Protein AF-A0A9Q9J309-F1 (afdb_monomer_lite)

Organism: NCBI:txid1601

Foldseek 3Di:
DQPQPDDPPLLVVLLVQLLVQLQVVLVVVLVVQVVPDPDRPVSVPCSQVSSQVSSVVSCVVPPQKDKDWDDFPDPDIGIWIWGQDPVRDIDIDGDDDPVVVCVLPVPDCPVPPVDTVVVVVVVVCVVVVVVVSDDDDDDPDPDDPDRPPDDPPPDPDDD

pLDDT: mean 75.2, std 21.28, range [31.7, 98.0]

Secondary structure (DSSP, 8-state):
--------HHHHHHHHHHHHHHHHHHHHHHHHHHHH-S--GGGGG-HHHHHHHHHHHHHTT-TTEEEEEEESSSS-EEEEEEEE-TTS-EEEE----HHHHHHHTSS---SS----HHHHHHHHTHHHHTTT-------SS------------------

Radius of gyration: 19.2 Å; chains: 1; bounding box: 41×54×55 Å

Sequence (159 aa):
MDSNISLPSELCQAIVDGILNGYKDYLEARRQAYNALRVSAAYAWTKGNHIDSSVYKEFEKYRQVKSSVEKAGYAWEYLQFILEDTSGEKYLIIVKNSRGIKKAFNGQTDGAKTNSYLREYAGINNSFIDRTVLKTVPSEKVVQLELPGFGRENKEITH

Structure (mmCIF, N/CA/C/O backbone):
data_AF-A0A9Q9J309-F1
#
_entry.id   AF-A0A9Q9J309-F1
#
loop_
_atom_site.group_PDB
_atom_site.id
_atom_site.type_symbol
_atom_site.label_atom_id
_atom_site.label_alt_id
_atom_site.label_comp_id
_atom_site.label_asym_id
_atom_site.label_entity_id
_atom_site.label_seq_id
_atom_site.pdbx_PDB_ins_code
_atom_site.Cartn_x
_atom_site.Cartn_y
_atom_site.Cartn_z
_atom_site.occupancy
_atom_site.B_iso_or_equiv
_atom_site.auth_seq_id
_atom_site.auth_comp_id
_atom_site.auth_asym_id
_atom_site.auth_atom_id
_atom_site.pdbx_PDB_model_num
ATOM 1 N N . MET A 1 1 ? -10.800 -0.007 30.689 1.00 35.56 1 MET A N 1
ATOM 2 C CA . MET A 1 1 ? -11.162 -0.060 29.260 1.00 35.56 1 MET A CA 1
ATOM 3 C C . MET A 1 1 ? -10.088 -0.880 28.593 1.00 35.56 1 MET A C 1
ATOM 5 O O . MET A 1 1 ? -8.947 -0.437 28.568 1.00 35.56 1 MET A O 1
ATOM 9 N N . ASP A 1 2 ? -10.429 -2.090 28.165 1.00 36.97 2 ASP A N 1
ATOM 10 C CA . ASP A 1 2 ? -9.494 -2.969 27.470 1.00 36.97 2 ASP A CA 1
ATOM 11 C C . ASP A 1 2 ? -9.331 -2.447 26.043 1.00 36.97 2 ASP A C 1
ATOM 13 O O . ASP A 1 2 ? -10.221 -2.584 25.208 1.00 36.97 2 ASP A O 1
ATOM 17 N N . SER A 1 3 ? -8.218 -1.766 25.783 1.00 47.84 3 SER A N 1
ATOM 18 C CA . SER A 1 3 ? -7.884 -1.192 24.477 1.00 47.84 3 SER A CA 1
ATOM 19 C C . SER A 1 3 ? -7.416 -2.288 23.512 1.00 47.84 3 SER A C 1
ATOM 21 O O . SER A 1 3 ? -6.259 -2.312 23.099 1.00 47.84 3 SER A O 1
ATOM 23 N N . ASN A 1 4 ? -8.296 -3.232 23.178 1.00 54.97 4 ASN A N 1
ATOM 24 C CA . ASN A 1 4 ? -8.031 -4.211 22.128 1.00 54.97 4 ASN A CA 1
ATOM 25 C C . ASN A 1 4 ? -8.263 -3.554 20.764 1.00 54.97 4 ASN A C 1
ATOM 27 O O . ASN A 1 4 ? -9.397 -3.288 20.373 1.00 54.97 4 ASN A O 1
ATOM 31 N N . ILE A 1 5 ? -7.175 -3.295 20.037 1.00 60.19 5 ILE A N 1
ATOM 32 C CA . ILE A 1 5 ? -7.220 -2.894 18.628 1.00 60.19 5 ILE A CA 1
ATOM 33 C C . ILE A 1 5 ? -7.771 -4.088 17.842 1.00 60.19 5 ILE A C 1
ATOM 35 O O . ILE A 1 5 ? -7.073 -5.086 17.667 1.00 60.19 5 ILE A O 1
ATOM 39 N N . SER A 1 6 ? -9.022 -4.006 17.393 1.00 67.00 6 SER A N 1
ATOM 40 C CA . SER A 1 6 ? -9.679 -5.070 16.632 1.00 67.00 6 SER A CA 1
ATOM 41 C C . SER A 1 6 ? -10.105 -4.546 15.268 1.00 67.00 6 SER A C 1
ATOM 43 O O . SER A 1 6 ? -10.932 -3.643 15.168 1.00 67.00 6 SER A O 1
ATOM 45 N N . LEU A 1 7 ? -9.524 -5.109 14.209 1.00 76.56 7 LEU A N 1
ATOM 46 C CA . LEU A 1 7 ? -9.974 -4.865 12.844 1.00 76.56 7 LEU A CA 1
ATOM 47 C C . LEU A 1 7 ? -11.089 -5.868 12.505 1.00 76.56 7 LEU A C 1
ATOM 49 O O . LEU A 1 7 ? -10.898 -7.069 12.721 1.00 76.56 7 LEU A O 1
ATOM 53 N N . PRO A 1 8 ? -12.226 -5.422 11.941 1.00 83.81 8 PRO A N 1
ATOM 54 C CA . PRO A 1 8 ? -13.246 -6.321 11.414 1.00 83.81 8 PRO A CA 1
ATOM 55 C C . PRO A 1 8 ? -12.647 -7.362 10.458 1.00 83.81 8 PRO A C 1
ATOM 57 O O . PRO A 1 8 ? -11.815 -7.028 9.613 1.00 83.81 8 PRO A O 1
ATOM 60 N N . SER A 1 9 ? -13.102 -8.617 10.549 1.00 87.12 9 SER A N 1
ATOM 61 C CA . SER A 1 9 ? -12.582 -9.724 9.725 1.00 87.12 9 SER A CA 1
ATOM 62 C C . SER A 1 9 ? -12.642 -9.423 8.224 1.00 87.12 9 SER A C 1
ATOM 64 O O . SER A 1 9 ? -11.755 -9.820 7.474 1.00 87.12 9 SER A O 1
ATOM 66 N N . GLU A 1 10 ? -13.676 -8.708 7.788 1.00 89.88 10 GLU A N 1
ATOM 67 C CA . GLU A 1 10 ? -13.857 -8.296 6.396 1.00 89.88 10 GLU A CA 1
ATOM 68 C C . GLU A 1 10 ? -12.756 -7.330 5.941 1.00 89.88 10 GLU A C 1
ATOM 70 O O . GLU A 1 10 ? -12.214 -7.487 4.852 1.00 89.88 10 GLU A O 1
ATOM 75 N N . LEU A 1 11 ? -12.356 -6.383 6.797 1.00 89.50 11 LEU A N 1
ATOM 76 C CA . LEU A 1 11 ? -11.250 -5.467 6.510 1.00 89.50 11 LEU A CA 1
ATOM 77 C C . LEU A 1 11 ? -9.902 -6.191 6.510 1.00 89.50 11 LEU A C 1
ATOM 79 O O . LEU A 1 11 ? -9.054 -5.901 5.669 1.00 89.50 11 LEU A O 1
ATOM 83 N N . CYS A 1 12 ? -9.705 -7.166 7.400 1.00 90.44 12 CYS A N 1
ATOM 84 C CA . CYS A 1 12 ? -8.524 -8.029 7.361 1.00 90.44 12 CYS A CA 1
ATOM 85 C C . CYS A 1 12 ? -8.427 -8.780 6.028 1.00 90.44 12 CYS A C 1
ATOM 87 O O . CYS A 1 12 ? -7.359 -8.806 5.413 1.00 90.44 12 CYS A O 1
ATOM 89 N N . GLN A 1 13 ? -9.540 -9.347 5.556 1.00 92.75 13 GLN A N 1
ATOM 90 C CA . GLN A 1 13 ? -9.584 -10.031 4.267 1.00 92.75 13 GLN A CA 1
ATOM 91 C C . GLN A 1 13 ? -9.316 -9.060 3.109 1.00 92.75 13 GLN A C 1
ATOM 93 O O . GLN A 1 13 ? -8.494 -9.363 2.250 1.00 92.75 13 GLN A O 1
ATOM 98 N N . ALA A 1 14 ? -9.898 -7.859 3.142 1.00 93.94 14 ALA A N 1
ATOM 99 C CA . ALA A 1 14 ? -9.653 -6.808 2.155 1.00 93.94 14 ALA A CA 1
ATOM 100 C C . ALA A 1 14 ? -8.163 -6.413 2.061 1.00 93.94 14 ALA A C 1
ATOM 102 O O . ALA A 1 14 ? -7.635 -6.226 0.964 1.00 93.94 14 ALA A O 1
ATOM 103 N N . ILE A 1 15 ? -7.445 -6.346 3.191 1.00 92.50 15 ILE A N 1
ATOM 104 C CA . ILE A 1 15 ? -5.988 -6.122 3.196 1.00 92.50 15 ILE A CA 1
ATOM 105 C C . ILE A 1 15 ? -5.267 -7.268 2.481 1.00 92.50 15 ILE A C 1
ATOM 107 O O . ILE A 1 15 ? -4.396 -7.024 1.643 1.00 92.50 15 ILE A O 1
ATOM 111 N N . VAL A 1 16 ? -5.603 -8.516 2.819 1.00 94.12 16 VAL A N 1
ATOM 112 C CA . VAL A 1 16 ? -4.970 -9.706 2.231 1.00 94.12 16 VAL A CA 1
ATOM 113 C C . VAL A 1 16 ? -5.208 -9.751 0.724 1.00 94.12 16 VAL A C 1
ATOM 115 O O . VAL A 1 16 ? -4.248 -9.886 -0.040 1.00 94.12 16 VAL A O 1
ATOM 118 N N . ASP A 1 17 ? -6.454 -9.574 0.293 1.00 95.31 17 ASP A N 1
ATOM 119 C CA . ASP A 1 17 ? -6.841 -9.588 -1.116 1.00 95.31 17 ASP A CA 1
ATOM 120 C C . ASP A 1 17 ? -6.135 -8.470 -1.885 1.00 95.31 17 ASP A C 1
ATOM 122 O O . ASP A 1 17 ? -5.537 -8.720 -2.936 1.00 95.31 17 ASP A O 1
ATOM 126 N N . GLY A 1 18 ? -6.090 -7.262 -1.317 1.00 96.38 18 GLY A N 1
ATOM 127 C CA . GLY A 1 18 ? -5.389 -6.121 -1.898 1.00 96.38 18 GLY A CA 1
ATOM 128 C C . GLY A 1 18 ? -3.886 -6.366 -2.051 1.00 96.38 18 GLY A C 1
ATOM 129 O O . GLY A 1 18 ? -3.309 -6.081 -3.100 1.00 96.38 18 GLY A O 1
ATOM 130 N N . ILE A 1 19 ? -3.230 -6.958 -1.049 1.00 95.81 19 ILE A N 1
ATOM 131 C CA . ILE A 1 19 ? -1.801 -7.296 -1.130 1.00 95.81 19 ILE A CA 1
ATOM 132 C C . ILE A 1 19 ? -1.544 -8.356 -2.207 1.00 95.81 19 ILE A C 1
ATOM 134 O O . ILE A 1 19 ? -0.592 -8.224 -2.985 1.00 95.81 19 ILE A O 1
ATOM 138 N N . LEU A 1 20 ? -2.362 -9.412 -2.256 1.00 96.56 20 LEU A N 1
ATOM 139 C CA . LEU A 1 20 ? -2.197 -10.502 -3.217 1.00 96.56 20 LEU A CA 1
ATOM 140 C C . LEU A 1 20 ? -2.433 -10.024 -4.652 1.00 96.56 20 LEU A C 1
ATOM 142 O O . LEU A 1 20 ? -1.622 -10.322 -5.533 1.00 96.56 20 LEU A O 1
ATOM 146 N N . ASN A 1 21 ? -3.501 -9.262 -4.882 1.00 97.38 21 ASN A N 1
ATOM 147 C CA . ASN A 1 21 ? -3.835 -8.718 -6.196 1.00 97.38 21 ASN A CA 1
ATOM 148 C C . ASN A 1 21 ? -2.792 -7.690 -6.645 1.00 97.38 21 ASN A C 1
ATOM 150 O O . ASN A 1 21 ? -2.223 -7.836 -7.725 1.00 97.38 21 ASN A O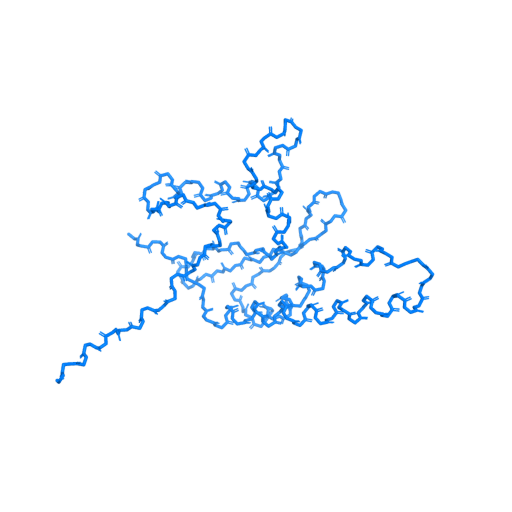 1
ATOM 154 N N . GLY A 1 22 ? -2.406 -6.752 -5.778 1.00 97.12 22 GLY A N 1
ATOM 155 C CA . GLY A 1 22 ? -1.355 -5.783 -6.089 1.00 97.12 22 GLY A CA 1
ATOM 156 C C . GLY A 1 22 ? 0.002 -6.432 -6.374 1.00 97.12 22 GLY A C 1
ATOM 157 O O . GLY A 1 22 ? 0.763 -5.956 -7.219 1.00 97.12 22 GLY A O 1
ATOM 158 N N . TYR A 1 23 ? 0.323 -7.557 -5.726 1.00 96.12 23 TYR A N 1
ATOM 159 C CA . TYR A 1 23 ? 1.541 -8.295 -6.051 1.00 96.12 23 TYR A CA 1
ATOM 160 C C . TYR A 1 23 ? 1.474 -8.975 -7.424 1.00 96.12 23 TYR A C 1
ATOM 162 O O . TYR A 1 23 ? 2.467 -8.932 -8.152 1.00 96.12 23 TYR A O 1
ATOM 170 N N . LYS A 1 24 ? 0.327 -9.556 -7.801 1.00 97.56 24 LYS A N 1
ATOM 171 C CA . LYS A 1 24 ? 0.111 -10.109 -9.150 1.00 97.56 24 LYS A CA 1
ATOM 172 C C . LYS A 1 24 ? 0.231 -9.016 -10.216 1.00 97.56 24 LYS A C 1
ATOM 174 O O . LYS A 1 24 ? 0.995 -9.191 -11.165 1.00 97.56 24 LYS A O 1
ATOM 179 N N . ASP A 1 25 ? -0.423 -7.875 -10.005 1.00 97.81 25 ASP A N 1
ATOM 180 C CA . ASP A 1 25 ? -0.374 -6.717 -10.908 1.00 97.81 25 ASP A CA 1
ATOM 181 C C . ASP A 1 25 ? 1.061 -6.214 -11.102 1.00 97.81 25 ASP A C 1
ATOM 183 O O . ASP A 1 25 ? 1.504 -5.964 -12.223 1.00 97.81 25 ASP A O 1
ATOM 187 N N . TYR A 1 26 ? 1.827 -6.124 -10.013 1.00 97.25 26 TYR A N 1
ATOM 188 C CA . TYR A 1 26 ? 3.237 -5.754 -10.065 1.00 97.25 26 TYR A CA 1
ATOM 189 C C . TYR A 1 26 ? 4.084 -6.739 -10.882 1.00 97.25 26 TYR A C 1
ATOM 191 O O . TYR A 1 26 ? 4.955 -6.313 -11.643 1.00 97.25 26 TYR A O 1
ATOM 199 N N . LEU A 1 27 ? 3.877 -8.050 -10.712 1.00 97.44 27 LEU A N 1
ATOM 200 C CA . LEU A 1 27 ? 4.633 -9.056 -11.462 1.00 97.44 27 LEU A CA 1
ATOM 201 C C . LEU A 1 27 ? 4.377 -8.923 -12.963 1.00 97.44 27 LEU A C 1
ATOM 203 O O . LEU A 1 27 ? 5.328 -8.973 -13.745 1.00 97.44 27 LEU A O 1
ATOM 207 N N . GLU A 1 28 ? 3.126 -8.689 -13.349 1.00 97.81 28 GLU A N 1
ATOM 208 C CA . GLU A 1 28 ? 2.763 -8.489 -14.747 1.00 97.81 28 GLU A CA 1
ATOM 209 C C . GLU A 1 28 ? 3.341 -7.182 -15.303 1.00 97.81 28 GLU A C 1
ATOM 211 O O . GLU A 1 28 ? 4.018 -7.206 -16.331 1.00 97.81 28 GLU A O 1
ATOM 216 N N . ALA A 1 29 ? 3.193 -6.059 -14.594 1.00 97.38 29 ALA A N 1
ATOM 217 C CA . ALA A 1 29 ? 3.771 -4.778 -15.007 1.00 97.38 29 ALA A CA 1
ATOM 218 C C . ALA A 1 29 ? 5.300 -4.858 -15.156 1.00 97.38 29 ALA A C 1
ATOM 220 O O . ALA A 1 29 ? 5.875 -4.377 -16.136 1.00 97.38 29 ALA A O 1
ATOM 221 N N . ARG A 1 30 ? 5.978 -5.534 -14.219 1.00 96.50 30 ARG A N 1
ATOM 222 C CA . ARG A 1 30 ? 7.426 -5.753 -14.283 1.00 96.50 30 ARG A CA 1
ATOM 223 C C . ARG A 1 30 ? 7.819 -6.633 -15.470 1.00 96.50 30 ARG A C 1
ATOM 225 O O . ARG A 1 30 ? 8.835 -6.355 -16.106 1.00 96.50 30 ARG A O 1
ATOM 232 N N . ARG A 1 31 ? 7.036 -7.670 -15.779 1.00 97.56 31 ARG A N 1
ATOM 233 C CA . ARG A 1 31 ? 7.246 -8.536 -16.949 1.00 97.56 31 ARG A CA 1
ATOM 234 C C . ARG A 1 31 ? 7.075 -7.755 -18.253 1.00 97.56 31 ARG A C 1
ATOM 236 O O . ARG A 1 31 ? 7.917 -7.861 -19.139 1.00 97.56 31 ARG A O 1
ATOM 243 N N . GLN A 1 32 ? 6.030 -6.937 -18.355 1.00 98.00 32 GLN A N 1
ATOM 244 C CA . GLN A 1 32 ? 5.781 -6.087 -19.521 1.00 98.00 32 GLN A CA 1
ATOM 245 C C . GLN A 1 32 ? 6.916 -5.081 -19.738 1.00 98.00 32 GLN A C 1
ATOM 247 O O . GLN A 1 32 ? 7.454 -4.995 -20.839 1.00 98.00 32 GLN A O 1
ATOM 252 N N . ALA A 1 33 ? 7.348 -4.385 -18.683 1.00 97.56 33 ALA A N 1
ATOM 253 C CA . ALA A 1 33 ? 8.459 -3.440 -18.756 1.00 97.56 33 ALA A CA 1
ATOM 254 C C . ALA A 1 33 ? 9.784 -4.113 -19.142 1.00 97.56 33 ALA A C 1
ATOM 256 O O . ALA A 1 33 ? 10.558 -3.545 -19.910 1.00 97.56 33 ALA A O 1
ATOM 257 N N . TYR A 1 34 ? 10.042 -5.324 -18.636 1.00 97.06 34 TYR A N 1
ATOM 258 C CA . TYR A 1 34 ? 11.215 -6.111 -19.017 1.00 97.06 34 TYR A CA 1
ATOM 259 C C . TYR A 1 34 ? 11.227 -6.441 -20.514 1.00 97.06 34 TYR A C 1
ATOM 261 O O . TYR A 1 34 ? 12.265 -6.316 -21.154 1.00 97.06 34 TYR A O 1
ATOM 269 N N . ASN A 1 35 ? 10.072 -6.804 -21.076 1.00 98.00 35 ASN A N 1
ATOM 270 C CA . ASN A 1 35 ? 9.954 -7.136 -22.495 1.00 98.00 35 ASN A CA 1
ATOM 271 C C . ASN A 1 35 ? 9.998 -5.897 -23.406 1.00 98.00 35 ASN A C 1
ATOM 273 O O . ASN A 1 35 ? 10.482 -5.983 -24.531 1.00 98.00 35 ASN A O 1
ATOM 277 N N . ALA A 1 36 ? 9.478 -4.756 -22.944 1.00 98.00 36 ALA A N 1
ATOM 278 C CA . ALA A 1 36 ? 9.339 -3.549 -23.759 1.00 98.00 36 ALA A CA 1
ATOM 279 C C . ALA A 1 36 ? 10.574 -2.630 -23.737 1.00 98.00 36 ALA A C 1
ATOM 281 O O . ALA A 1 36 ? 10.796 -1.880 -24.687 1.00 98.00 36 ALA A O 1
ATOM 282 N N . LEU A 1 37 ? 11.371 -2.646 -22.662 1.00 97.25 37 LEU A N 1
ATOM 283 C CA . LEU A 1 37 ? 12.438 -1.667 -22.433 1.00 97.25 37 LEU A CA 1
ATOM 284 C C . LEU A 1 37 ? 13.811 -2.332 -22.334 1.00 97.25 37 LEU A C 1
ATOM 286 O O . LEU A 1 37 ? 14.000 -3.298 -21.599 1.00 97.25 37 LEU A O 1
ATOM 290 N N . ARG A 1 38 ? 14.822 -1.725 -22.973 1.00 96.69 38 ARG A N 1
ATOM 291 C CA . ARG A 1 38 ? 16.230 -2.148 -22.822 1.00 96.69 38 ARG A CA 1
ATOM 292 C C . ARG A 1 38 ? 16.775 -1.940 -21.406 1.00 96.69 38 ARG A C 1
ATOM 294 O O . ARG A 1 38 ? 17.690 -2.645 -20.996 1.00 96.69 38 ARG A O 1
ATOM 301 N N . VAL A 1 39 ? 16.224 -0.976 -20.667 1.00 96.12 39 VAL A N 1
ATOM 302 C CA . VAL A 1 39 ? 16.582 -0.683 -19.274 1.00 96.12 39 VAL A CA 1
ATOM 303 C C . VAL A 1 39 ? 15.298 -0.581 -18.455 1.00 96.12 39 VAL A C 1
ATOM 305 O O . VAL A 1 39 ? 14.555 0.387 -18.572 1.00 96.12 39 VAL A O 1
ATOM 308 N N . SER A 1 40 ? 15.033 -1.587 -17.622 1.00 95.94 40 SER A N 1
ATOM 309 C CA . SER A 1 40 ? 13.778 -1.726 -16.858 1.00 95.94 40 SER A CA 1
ATOM 310 C C . SER A 1 40 ? 13.987 -1.950 -15.355 1.00 95.94 40 SER A C 1
ATOM 312 O O . SER A 1 40 ? 13.022 -2.093 -14.606 1.00 95.94 40 SER A O 1
ATOM 314 N N . ALA A 1 41 ? 15.235 -1.935 -14.870 1.00 94.19 41 ALA A N 1
ATOM 315 C CA . ALA A 1 41 ? 15.570 -2.242 -13.475 1.00 94.19 41 ALA A CA 1
ATOM 316 C C . ALA A 1 41 ? 14.848 -1.343 -12.450 1.00 94.19 41 ALA A C 1
ATOM 318 O O . ALA A 1 41 ? 14.543 -1.794 -11.344 1.00 94.19 41 ALA A O 1
ATOM 319 N N . ALA A 1 42 ? 14.514 -0.104 -12.828 1.00 92.12 42 ALA A N 1
ATOM 320 C CA . ALA A 1 42 ? 13.768 0.833 -11.989 1.00 92.12 42 ALA A CA 1
ATOM 321 C C . ALA A 1 42 ? 12.377 0.307 -11.575 1.00 92.12 42 ALA A C 1
ATOM 323 O O . ALA A 1 42 ? 11.904 0.626 -10.484 1.00 92.12 42 ALA A O 1
ATOM 324 N N . TYR A 1 43 ? 11.755 -0.576 -12.368 1.00 93.12 43 TYR A N 1
ATOM 325 C CA . TYR A 1 43 ? 10.463 -1.170 -12.016 1.00 93.12 43 TYR A CA 1
ATOM 326 C C . TYR A 1 43 ? 10.521 -2.004 -10.736 1.00 93.12 43 TYR A C 1
ATOM 328 O O . TYR A 1 43 ? 9.500 -2.141 -10.071 1.00 93.12 43 TYR A O 1
ATOM 336 N N . ALA A 1 44 ? 11.693 -2.495 -10.314 1.00 89.88 44 ALA A N 1
ATOM 337 C CA . ALA A 1 44 ? 11.840 -3.224 -9.052 1.00 89.88 44 ALA A CA 1
ATOM 338 C C . ALA A 1 44 ? 11.369 -2.431 -7.816 1.00 89.88 44 ALA A C 1
ATOM 340 O O . ALA A 1 44 ? 11.037 -3.034 -6.793 1.00 89.88 44 ALA A O 1
ATOM 341 N N . TRP A 1 45 ? 11.319 -1.101 -7.919 1.00 88.81 45 TRP A N 1
ATOM 342 C CA . TRP A 1 45 ? 10.933 -0.193 -6.841 1.00 88.81 45 TRP A CA 1
ATOM 343 C C . TRP A 1 45 ? 9.446 0.189 -6.857 1.00 88.81 45 TRP A C 1
ATOM 345 O O . TRP A 1 45 ? 8.983 0.838 -5.929 1.00 88.81 45 TRP A O 1
ATOM 355 N N . THR A 1 46 ? 8.683 -0.257 -7.860 1.00 91.69 46 THR A N 1
ATOM 356 C CA . THR A 1 46 ? 7.257 0.093 -8.032 1.00 91.69 46 THR A CA 1
ATOM 357 C C . THR A 1 46 ? 6.299 -0.856 -7.309 1.00 91.69 46 THR A C 1
ATOM 359 O O . THR A 1 46 ? 5.103 -0.591 -7.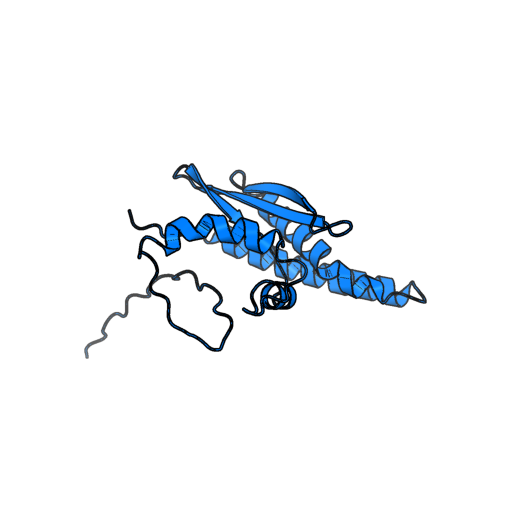243 1.00 91.69 46 THR A O 1
ATOM 362 N N . LYS A 1 47 ? 6.802 -1.954 -6.715 1.00 92.25 47 LYS A N 1
ATOM 363 C CA . LYS A 1 47 ? 5.973 -2.957 -6.015 1.00 92.25 47 LYS A CA 1
ATOM 364 C C . LYS A 1 47 ? 5.042 -2.333 -4.971 1.00 92.25 47 LYS A C 1
ATOM 366 O O . LYS A 1 47 ? 3.901 -2.766 -4.851 1.00 92.25 47 LYS A O 1
ATOM 371 N N . GLY A 1 48 ? 5.539 -1.357 -4.208 1.00 90.44 48 GLY A N 1
ATOM 372 C CA . GLY A 1 48 ? 4.740 -0.660 -3.197 1.00 90.44 48 GLY A CA 1
ATOM 373 C C . GLY A 1 48 ? 3.531 0.038 -3.814 1.00 90.44 48 GLY A C 1
ATOM 374 O O . GLY A 1 48 ? 2.426 -0.137 -3.328 1.00 90.44 48 GLY A O 1
ATOM 375 N N . ASN A 1 49 ? 3.724 0.716 -4.945 1.00 92.31 49 ASN A N 1
ATOM 376 C CA . ASN A 1 49 ? 2.684 1.466 -5.644 1.00 92.31 49 ASN A CA 1
ATOM 377 C C . ASN A 1 49 ? 1.531 0.561 -6.096 1.00 92.31 49 ASN A C 1
ATOM 379 O O . ASN A 1 49 ? 0.369 0.922 -5.933 1.00 92.31 49 ASN A O 1
ATOM 383 N N . HIS A 1 50 ? 1.842 -0.619 -6.641 1.00 95.25 50 HIS A N 1
ATOM 384 C CA . HIS A 1 50 ? 0.823 -1.587 -7.056 1.00 95.25 50 HIS A CA 1
ATOM 385 C C . HIS A 1 50 ? 0.052 -2.163 -5.864 1.00 95.25 50 HIS A C 1
ATOM 387 O O . HIS A 1 50 ? -1.165 -2.312 -5.940 1.00 95.25 50 HIS A O 1
ATOM 393 N N . ILE A 1 51 ? 0.744 -2.461 -4.759 1.00 94.94 51 ILE A N 1
ATOM 394 C CA . ILE A 1 51 ? 0.101 -2.946 -3.532 1.00 94.94 51 ILE A CA 1
ATOM 395 C C . ILE A 1 51 ? -0.804 -1.869 -2.937 1.00 94.94 51 ILE A C 1
ATOM 397 O O . ILE A 1 51 ? -1.978 -2.145 -2.723 1.00 94.94 51 ILE A O 1
ATOM 401 N N . ASP A 1 52 ? -0.302 -0.651 -2.732 1.00 94.12 52 ASP A N 1
ATOM 402 C CA . ASP A 1 52 ? -1.083 0.466 -2.189 1.00 94.12 52 ASP A CA 1
ATOM 403 C C . ASP A 1 52 ? -2.333 0.708 -3.048 1.00 94.12 52 ASP A C 1
ATOM 405 O O . ASP A 1 52 ? -3.448 0.763 -2.531 1.00 94.12 52 ASP A O 1
ATOM 409 N N . SER A 1 53 ? -2.162 0.749 -4.373 1.00 96.12 53 SER A N 1
ATOM 410 C CA . SER A 1 53 ? -3.265 0.955 -5.320 1.00 96.12 53 SER A CA 1
ATOM 411 C C . SER A 1 53 ? -4.303 -0.167 -5.278 1.00 96.12 53 SER A C 1
ATOM 413 O O . SER A 1 53 ? -5.494 0.093 -5.422 1.00 96.12 53 SER A O 1
ATOM 415 N N . SER A 1 54 ? -3.883 -1.422 -5.098 1.00 97.25 54 SER A N 1
ATOM 416 C CA . SER A 1 54 ? -4.816 -2.546 -4.999 1.00 97.25 54 SER A CA 1
ATOM 417 C C . SER A 1 54 ? -5.515 -2.600 -3.643 1.00 97.25 54 SER A C 1
ATOM 419 O O . SER A 1 54 ? -6.697 -2.915 -3.599 1.00 97.25 54 SER A O 1
ATOM 421 N N . VAL A 1 55 ? -4.827 -2.270 -2.548 1.00 96.25 55 VAL A N 1
ATOM 422 C CA . VAL A 1 55 ? -5.443 -2.171 -1.215 1.00 96.25 55 VAL A CA 1
ATOM 423 C C . VAL A 1 55 ? -6.472 -1.044 -1.186 1.00 96.25 55 VAL A C 1
ATOM 425 O O . VAL A 1 55 ? -7.556 -1.233 -0.647 1.00 96.25 55 VAL A O 1
ATOM 428 N N . TYR A 1 56 ? -6.193 0.088 -1.836 1.00 96.12 56 TYR A N 1
ATOM 429 C CA . TYR A 1 56 ? -7.167 1.167 -2.002 1.00 96.12 56 TYR A CA 1
ATOM 430 C C . TYR A 1 56 ? -8.472 0.696 -2.652 1.00 96.12 56 TYR A C 1
ATOM 432 O O . TYR A 1 56 ? -9.542 1.001 -2.136 1.00 96.12 56 TYR A O 1
ATOM 440 N N . LYS A 1 57 ? -8.391 -0.103 -3.725 1.00 97.12 57 LYS A N 1
ATOM 441 C CA . LYS A 1 57 ? -9.574 -0.668 -4.401 1.00 97.12 57 LYS A CA 1
ATOM 442 C C . LYS A 1 57 ? -10.374 -1.641 -3.535 1.00 97.12 57 LYS A C 1
ATOM 444 O O . LYS A 1 57 ? -11.573 -1.823 -3.722 1.00 97.12 57 LYS A O 1
ATOM 449 N N . GLU A 1 58 ? -9.717 -2.316 -2.601 1.00 95.75 58 GLU A N 1
ATOM 450 C CA . GLU A 1 58 ? -10.426 -3.149 -1.631 1.00 95.75 58 GLU A CA 1
ATOM 451 C C . GLU A 1 58 ? -11.074 -2.283 -0.544 1.00 95.75 58 GLU A C 1
ATOM 453 O O . GLU A 1 58 ? -12.214 -2.522 -0.153 1.00 95.75 58 GLU A O 1
ATOM 458 N N . PHE A 1 59 ? -10.390 -1.227 -0.104 1.00 94.38 59 PHE A N 1
ATOM 459 C CA . PHE A 1 59 ? -10.845 -0.340 0.964 1.00 94.38 59 PHE A CA 1
ATOM 460 C C . PHE A 1 59 ? -11.922 0.663 0.547 1.00 94.38 59 PHE A C 1
ATOM 462 O O . PHE A 1 59 ? -12.752 1.012 1.381 1.00 94.38 59 PHE A O 1
ATOM 469 N N . GLU A 1 60 ? -11.987 1.076 -0.722 1.00 93.62 60 GLU A N 1
ATOM 470 C CA . GLU A 1 60 ? -13.033 1.986 -1.225 1.00 93.62 60 GLU A CA 1
ATOM 471 C C . GLU A 1 60 ? -14.454 1.417 -1.062 1.00 93.62 60 GLU A C 1
ATOM 473 O O . GLU A 1 60 ? -15.435 2.160 -1.031 1.00 93.62 60 GLU A O 1
ATOM 478 N N . LYS A 1 61 ? -14.566 0.094 -0.891 1.00 92.81 61 LYS A N 1
ATOM 479 C CA . LYS A 1 61 ? -15.822 -0.617 -0.622 1.00 92.81 61 LYS A CA 1
ATOM 480 C C . LYS A 1 61 ? -16.365 -0.341 0.788 1.00 92.81 61 LYS A C 1
ATOM 482 O O . LYS A 1 61 ? -17.547 -0.571 1.040 1.00 92.81 61 LYS A O 1
ATOM 487 N N . TYR A 1 62 ? -15.532 0.165 1.701 1.00 92.06 62 TYR A N 1
ATOM 488 C CA . TYR A 1 62 ? -15.851 0.349 3.115 1.00 92.06 62 TYR A CA 1
ATOM 489 C C . TYR A 1 62 ? -15.937 1.835 3.470 1.00 92.06 62 TYR A C 1
ATOM 491 O O . TYR A 1 62 ? -14.932 2.537 3.550 1.00 92.06 62 TYR A O 1
ATOM 499 N N . ARG A 1 63 ? -17.151 2.321 3.765 1.00 90.19 63 ARG A N 1
ATOM 500 C CA . ARG A 1 63 ? -17.398 3.744 4.077 1.00 90.19 63 ARG A CA 1
ATOM 501 C C . ARG A 1 63 ? -16.636 4.258 5.297 1.00 90.19 63 ARG A C 1
ATOM 503 O O . ARG A 1 63 ? -16.388 5.457 5.386 1.00 90.19 63 ARG A O 1
ATOM 510 N N . GLN A 1 64 ? -16.294 3.375 6.235 1.00 89.75 64 GLN A N 1
ATOM 511 C CA . GLN A 1 64 ? -15.556 3.752 7.437 1.00 89.75 64 GLN A CA 1
ATOM 512 C C . GLN A 1 64 ? -14.043 3.924 7.221 1.00 89.75 64 GLN A C 1
ATOM 514 O O . GLN A 1 64 ? -13.328 4.268 8.161 1.00 89.75 64 GLN A O 1
ATOM 519 N N . VAL A 1 65 ? -13.549 3.697 5.999 1.00 92.44 65 VAL A N 1
ATOM 520 C CA . VAL A 1 65 ? -12.141 3.874 5.646 1.00 92.44 65 VAL A CA 1
ATOM 521 C C . VAL A 1 65 ? -11.974 5.112 4.773 1.00 92.44 65 VAL A C 1
ATOM 523 O O . VAL A 1 65 ? -12.592 5.250 3.721 1.00 92.44 65 VAL A O 1
ATOM 526 N N . LYS A 1 66 ? -11.096 6.018 5.199 1.00 93.50 66 LYS A N 1
ATOM 527 C CA . LYS A 1 66 ? -10.662 7.182 4.417 1.00 93.50 66 LYS A CA 1
ATOM 528 C C . LYS A 1 66 ? -9.210 6.998 4.019 1.00 93.50 66 LYS A C 1
ATOM 530 O O . LYS A 1 66 ? -8.421 6.520 4.823 1.00 93.50 66 LYS A O 1
ATOM 535 N N . SER A 1 67 ? -8.839 7.403 2.813 1.00 93.88 67 SER A N 1
ATOM 536 C CA . SER A 1 67 ? -7.463 7.288 2.324 1.00 93.88 67 SER A CA 1
ATOM 537 C C . SER A 1 67 ? -6.857 8.645 1.983 1.00 93.88 67 SER A C 1
ATOM 539 O O . SER A 1 67 ? -7.559 9.501 1.442 1.00 93.88 67 SER A O 1
ATOM 541 N N . SER A 1 68 ? -5.551 8.806 2.187 1.00 93.81 68 SER A N 1
ATOM 542 C CA . SER A 1 68 ? -4.778 9.939 1.664 1.00 93.81 68 SER A CA 1
ATOM 543 C C . SER A 1 68 ? -3.466 9.475 1.033 1.00 93.81 68 SER A C 1
ATOM 545 O O . SER A 1 68 ? -2.891 8.459 1.429 1.00 93.81 68 SER A O 1
ATOM 547 N N . VAL A 1 69 ? -3.006 10.216 0.023 1.00 93.31 69 VAL A N 1
ATOM 548 C CA . VAL A 1 69 ? -1.668 10.053 -0.558 1.00 93.31 69 VAL A CA 1
ATOM 549 C C . VAL A 1 69 ? -0.705 10.927 0.228 1.00 93.31 69 VAL A C 1
ATOM 551 O O . VAL A 1 69 ? -0.896 12.136 0.318 1.00 93.31 69 VAL A O 1
ATOM 554 N N . GLU A 1 70 ? 0.350 10.318 0.748 1.00 90.62 70 GLU A N 1
ATOM 555 C CA . GLU A 1 70 ? 1.362 10.972 1.568 1.00 90.62 70 GLU A CA 1
ATOM 556 C C . GLU A 1 70 ? 2.761 10.742 1.007 1.00 90.62 70 GLU A C 1
ATOM 558 O O . GLU A 1 70 ? 2.995 9.830 0.210 1.00 90.62 70 GLU A O 1
ATOM 563 N N . LYS A 1 71 ? 3.725 11.562 1.436 1.00 86.62 71 LYS A N 1
ATOM 564 C CA . LYS A 1 71 ? 5.106 11.511 0.936 1.00 86.62 71 LYS A CA 1
ATOM 565 C C . LYS A 1 71 ? 6.086 10.974 1.972 1.00 86.62 71 LYS A C 1
ATOM 567 O O . LYS A 1 71 ? 6.166 11.440 3.103 1.00 86.62 71 LYS A O 1
ATOM 572 N N . ALA A 1 72 ? 6.878 9.989 1.567 1.00 79.31 72 ALA A N 1
ATOM 573 C CA . ALA A 1 72 ? 8.004 9.437 2.303 1.00 79.31 72 ALA A CA 1
ATOM 574 C C . ALA A 1 72 ? 9.316 10.044 1.773 1.00 79.31 72 ALA A C 1
ATOM 576 O O . ALA A 1 72 ? 10.036 9.447 0.970 1.00 79.31 72 ALA A O 1
ATOM 577 N N . GLY A 1 73 ? 9.638 11.254 2.228 1.00 78.94 73 GLY A N 1
ATOM 578 C CA . GLY A 1 73 ? 10.743 12.038 1.671 1.00 78.94 73 GLY A CA 1
ATOM 579 C C . GLY A 1 73 ? 10.342 12.737 0.369 1.00 78.94 73 GLY A C 1
ATOM 580 O O . GLY A 1 73 ? 9.179 13.068 0.175 1.00 78.94 73 GLY A O 1
ATOM 581 N N . TYR A 1 74 ? 11.305 13.001 -0.517 1.00 72.06 74 TYR A N 1
ATOM 582 C CA . TYR A 1 74 ? 11.078 13.896 -1.661 1.00 72.06 74 TYR A CA 1
ATOM 583 C C . TYR A 1 74 ? 10.276 13.268 -2.814 1.00 72.06 74 TYR A C 1
ATOM 585 O O . TYR A 1 74 ? 9.441 13.936 -3.413 1.00 72.06 74 TYR A O 1
ATOM 593 N N . ALA A 1 75 ? 10.538 11.997 -3.131 1.00 74.50 75 ALA A N 1
ATOM 594 C CA . ALA A 1 75 ? 10.087 11.379 -4.384 1.00 74.50 75 ALA A CA 1
ATOM 595 C C . ALA A 1 75 ? 9.185 10.148 -4.206 1.00 74.50 75 ALA A C 1
ATOM 597 O O . ALA A 1 75 ? 8.720 9.594 -5.196 1.00 74.50 75 ALA A O 1
ATOM 598 N N . TRP A 1 76 ? 8.969 9.686 -2.972 1.00 80.44 76 TRP A N 1
ATOM 599 C CA . TRP A 1 76 ? 8.190 8.476 -2.722 1.00 80.44 76 TRP A CA 1
ATOM 600 C C . TRP A 1 76 ? 6.828 8.829 -2.166 1.00 80.44 76 TRP A C 1
ATOM 602 O O . TRP A 1 76 ? 6.741 9.436 -1.106 1.00 80.44 76 TRP A O 1
ATOM 612 N N . GLU A 1 77 ? 5.783 8.40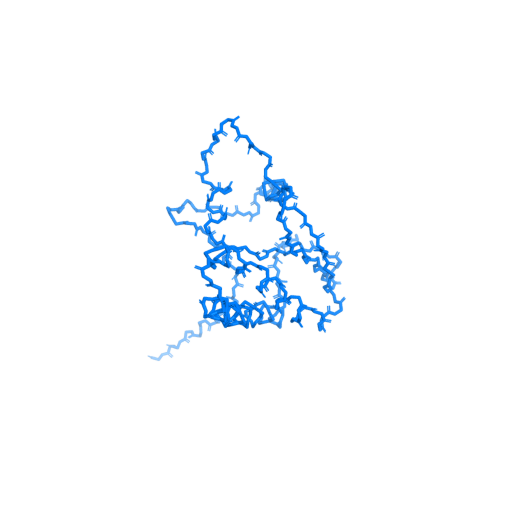6 -2.859 1.00 88.75 77 GLU A N 1
ATOM 613 C CA . GLU A 1 77 ? 4.406 8.486 -2.386 1.00 88.75 77 GLU A CA 1
ATOM 614 C C . GLU A 1 77 ? 3.975 7.146 -1.790 1.00 88.75 77 GLU A C 1
ATOM 616 O O . GLU A 1 77 ? 4.541 6.093 -2.101 1.00 88.75 77 GLU A O 1
ATOM 621 N N . TYR A 1 78 ? 3.006 7.192 -0.886 1.00 89.06 78 TYR A N 1
ATOM 622 C CA . TYR A 1 78 ? 2.356 6.018 -0.323 1.00 89.06 78 TYR A CA 1
ATOM 623 C C . TYR A 1 78 ? 0.944 6.354 0.129 1.00 89.06 78 TYR A C 1
ATOM 625 O O . TYR A 1 78 ? 0.624 7.521 0.347 1.00 89.06 78 TYR A O 1
ATOM 633 N N . LEU A 1 79 ? 0.116 5.329 0.301 1.00 92.69 79 LEU A N 1
ATOM 634 C CA . LEU A 1 79 ? -1.221 5.510 0.850 1.00 92.69 79 LEU A CA 1
ATOM 635 C C . LEU A 1 79 ? -1.253 5.317 2.364 1.00 92.69 79 LEU A C 1
ATOM 637 O O . LEU A 1 79 ? -0.675 4.376 2.916 1.00 92.69 79 LEU A O 1
ATOM 641 N N . GLN A 1 80 ? -1.968 6.221 3.022 1.00 93.00 80 GLN A N 1
ATOM 642 C CA . GLN A 1 80 ? -2.451 6.063 4.383 1.00 93.00 80 GLN A CA 1
ATOM 643 C C . GLN A 1 80 ? -3.937 5.764 4.361 1.00 93.00 80 GLN A C 1
ATOM 645 O O . GLN A 1 80 ? -4.671 6.320 3.544 1.00 93.00 80 GLN A O 1
ATOM 650 N N . PHE A 1 81 ? -4.378 4.935 5.300 1.00 92.81 81 PHE A N 1
ATOM 651 C CA . PHE A 1 81 ? -5.788 4.656 5.507 1.00 92.81 81 PHE A CA 1
ATOM 652 C C . PHE A 1 81 ? -6.154 4.944 6.958 1.00 92.81 81 PHE A C 1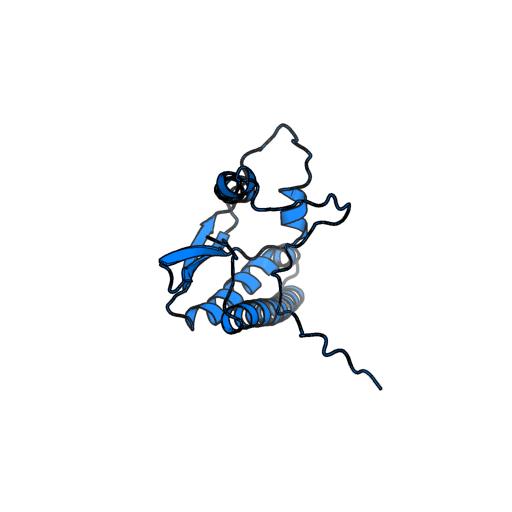
ATOM 654 O O . PHE A 1 81 ? -5.531 4.419 7.875 1.00 92.81 81 PHE A O 1
ATOM 661 N N . ILE A 1 82 ? -7.158 5.786 7.161 1.00 91.69 82 ILE A N 1
ATOM 662 C CA . ILE A 1 82 ? -7.747 6.080 8.461 1.00 91.69 82 ILE A CA 1
ATOM 663 C C . ILE A 1 82 ? -9.044 5.285 8.548 1.00 91.69 82 ILE A C 1
ATOM 665 O O . ILE A 1 82 ? -9.998 5.568 7.822 1.00 91.69 82 ILE A O 1
ATOM 669 N N . LEU A 1 83 ? -9.057 4.291 9.428 1.00 89.38 83 LEU A N 1
ATOM 670 C CA . LEU A 1 83 ? -10.248 3.540 9.799 1.00 89.38 83 LEU A CA 1
ATOM 671 C C . LEU A 1 83 ? -10.893 4.204 11.012 1.00 89.38 83 LEU A C 1
ATOM 673 O O . LEU A 1 83 ? -10.217 4.415 12.014 1.00 89.38 83 LEU A O 1
ATOM 677 N N . GLU A 1 84 ? -12.184 4.492 10.928 1.00 88.00 84 GLU A N 1
ATOM 678 C CA . GLU A 1 84 ? -12.995 4.950 12.056 1.00 88.00 84 GLU A CA 1
ATOM 679 C C . GLU A 1 84 ? -13.900 3.797 12.505 1.00 88.00 84 GLU A C 1
ATOM 681 O O . GLU A 1 84 ? -14.725 3.316 11.730 1.00 88.00 84 GLU A O 1
ATOM 686 N N . ASP A 1 85 ? -13.707 3.293 13.721 1.00 80.12 85 ASP A N 1
ATOM 687 C CA . ASP A 1 85 ? -14.581 2.258 14.275 1.00 80.12 85 ASP A CA 1
ATOM 688 C C . ASP A 1 85 ? -15.911 2.860 14.767 1.00 80.12 85 ASP A C 1
ATOM 690 O O . ASP A 1 85 ? -16.046 4.057 15.006 1.00 80.12 85 ASP A O 1
ATOM 694 N N . THR A 1 86 ? -16.906 1.996 14.941 1.00 75.25 86 THR A N 1
ATOM 695 C CA . THR A 1 86 ? -18.214 2.261 15.547 1.00 75.25 86 THR A CA 1
ATOM 696 C C . THR A 1 86 ? -18.140 2.940 16.918 1.00 75.25 86 THR A C 1
ATOM 698 O O . THR A 1 86 ? -19.058 3.674 17.278 1.00 75.25 86 THR A O 1
ATOM 701 N N . SER A 1 87 ? -17.048 2.742 17.662 1.00 76.12 87 SER A N 1
ATOM 702 C CA . SER A 1 87 ? -16.768 3.419 18.934 1.00 76.12 87 SER A CA 1
ATOM 703 C C . SER A 1 87 ? -16.278 4.871 18.785 1.00 76.12 87 SER A C 1
ATOM 705 O O . SER A 1 87 ? -16.200 5.593 19.776 1.00 76.12 87 SER A O 1
ATOM 707 N N . GLY A 1 88 ? -15.965 5.314 17.561 1.00 76.31 88 GLY A N 1
ATOM 708 C CA . GLY A 1 88 ? -15.356 6.614 17.257 1.00 76.31 88 GLY A CA 1
ATOM 709 C C . GLY A 1 88 ? -13.823 6.617 17.304 1.00 76.31 88 GLY A C 1
ATOM 710 O O . GLY A 1 88 ? -13.203 7.636 16.989 1.00 76.31 88 GLY A O 1
ATOM 711 N N . GLU A 1 89 ? -13.205 5.489 17.663 1.00 80.69 89 GLU A N 1
ATOM 712 C CA . GLU A 1 89 ? -11.752 5.318 17.659 1.00 80.69 89 GLU A CA 1
ATOM 713 C C . GLU A 1 89 ? -11.192 5.308 16.232 1.00 80.69 89 GLU A C 1
ATOM 715 O O . GLU A 1 89 ? -11.810 4.790 15.298 1.00 80.69 89 GLU A O 1
ATOM 720 N N . LYS A 1 90 ? -9.997 5.887 16.060 1.00 85.00 90 LYS A N 1
ATOM 721 C CA . LYS A 1 90 ? -9.352 6.034 14.749 1.00 85.00 90 LYS A CA 1
ATOM 722 C C . LYS A 1 90 ? -8.042 5.269 14.679 1.00 85.00 90 LYS A C 1
ATOM 724 O O . LYS A 1 90 ? -7.155 5.463 15.506 1.00 85.00 90 LYS A O 1
ATOM 729 N N . TYR A 1 91 ? -7.889 4.478 13.625 1.00 84.62 91 TYR A N 1
ATOM 730 C CA . TYR A 1 91 ? -6.700 3.674 13.374 1.00 84.62 91 TYR A CA 1
ATOM 731 C C . TYR A 1 91 ? -6.028 4.104 12.076 1.00 84.62 91 TYR A C 1
ATOM 733 O O . TYR A 1 91 ? -6.660 4.133 11.020 1.00 84.62 91 TYR A O 1
ATOM 741 N N . LEU A 1 92 ? -4.731 4.405 12.151 1.00 87.88 92 LEU A N 1
ATOM 742 C CA . LEU A 1 92 ? -3.893 4.632 10.979 1.00 87.88 92 LEU A CA 1
ATOM 743 C C . LEU A 1 92 ? -3.314 3.300 10.496 1.00 87.88 92 LEU A C 1
ATOM 745 O O . LEU A 1 92 ? -2.563 2.636 11.211 1.00 87.88 92 LEU A O 1
ATOM 749 N N . ILE A 1 93 ? -3.628 2.939 9.258 1.00 89.00 93 ILE A N 1
ATOM 750 C CA . ILE A 1 93 ? -3.138 1.743 8.582 1.00 89.00 93 ILE A CA 1
ATOM 751 C C . ILE A 1 93 ? -2.206 2.179 7.450 1.00 89.00 93 ILE A C 1
ATOM 753 O O . ILE A 1 93 ? -2.549 3.020 6.617 1.00 89.00 93 ILE A O 1
ATOM 757 N N . ILE A 1 94 ? -1.016 1.578 7.415 1.00 88.94 94 ILE A N 1
ATOM 758 C CA . ILE A 1 94 ? -0.017 1.779 6.364 1.00 88.94 94 ILE A CA 1
ATOM 759 C C . ILE A 1 94 ? 0.518 0.408 5.949 1.00 88.94 94 ILE A C 1
ATOM 761 O O . ILE A 1 94 ? 0.997 -0.357 6.788 1.00 88.94 94 ILE A O 1
ATOM 765 N N . VAL A 1 95 ? 0.499 0.109 4.650 1.00 87.50 95 VAL A N 1
ATOM 766 C CA . VAL A 1 95 ? 1.066 -1.132 4.108 1.00 87.50 95 VAL A CA 1
ATOM 767 C C . VAL A 1 95 ? 2.510 -0.883 3.673 1.00 87.50 95 VAL A C 1
ATOM 769 O O . VAL A 1 95 ? 2.803 0.012 2.883 1.00 87.50 95 VAL A O 1
ATOM 772 N N . LYS A 1 96 ? 3.462 -1.653 4.215 1.00 83.06 96 LYS A N 1
ATOM 773 C CA . LYS A 1 96 ? 4.892 -1.511 3.893 1.00 83.06 96 LYS A CA 1
ATOM 774 C C . LYS A 1 96 ? 5.606 -2.847 3.798 1.00 83.06 96 LYS A C 1
ATOM 776 O O . LYS A 1 96 ? 5.271 -3.828 4.450 1.00 83.06 96 LYS A O 1
ATOM 781 N N . ASN A 1 97 ? 6.676 -2.854 3.006 1.00 78.38 97 ASN A N 1
ATOM 782 C CA . ASN A 1 97 ? 7.585 -3.989 2.925 1.00 78.38 97 ASN A CA 1
ATOM 783 C C . ASN A 1 97 ? 8.399 -4.135 4.225 1.00 78.38 97 ASN A C 1
ATOM 785 O O . ASN A 1 97 ? 8.985 -3.164 4.714 1.00 78.38 97 ASN A O 1
ATOM 789 N N . SER A 1 98 ? 8.521 -5.369 4.719 1.00 74.50 98 SER A N 1
ATOM 790 C CA . SER A 1 98 ? 9.266 -5.715 5.937 1.00 74.50 98 SER A CA 1
ATOM 791 C C . SER A 1 98 ? 10.727 -5.247 5.941 1.00 74.50 98 SER A C 1
ATOM 793 O O . SER A 1 98 ? 11.252 -4.894 6.995 1.00 74.50 98 SER A O 1
ATOM 795 N N . ARG A 1 99 ? 11.396 -5.169 4.783 1.00 72.19 99 ARG A N 1
ATOM 796 C CA . ARG A 1 99 ? 12.764 -4.629 4.673 1.00 72.19 99 ARG A CA 1
ATOM 797 C C . ARG A 1 99 ? 12.827 -3.147 5.061 1.00 72.19 99 ARG A C 1
ATOM 799 O O . ARG A 1 99 ? 13.775 -2.736 5.724 1.00 72.19 99 ARG A O 1
ATOM 806 N N . GLY A 1 100 ? 11.822 -2.360 4.671 1.00 68.44 100 GLY A N 1
ATOM 807 C CA . GLY A 1 100 ? 11.713 -0.945 5.040 1.00 68.44 100 GLY A CA 1
ATOM 808 C C . GLY A 1 100 ? 11.450 -0.761 6.534 1.00 68.44 100 GLY A C 1
ATOM 809 O O . GLY A 1 100 ? 12.069 0.094 7.161 1.00 68.44 100 GLY A O 1
ATOM 810 N N . ILE A 1 101 ? 10.612 -1.628 7.111 1.00 72.25 101 ILE A N 1
ATOM 811 C CA . ILE A 1 101 ? 10.326 -1.655 8.552 1.00 72.25 101 ILE A CA 1
ATOM 812 C C . ILE A 1 101 ? 11.587 -1.987 9.352 1.00 72.25 101 ILE A C 1
ATOM 814 O O . ILE A 1 101 ? 11.947 -1.237 10.252 1.00 72.25 101 ILE A O 1
ATOM 818 N N . LYS A 1 102 ? 12.326 -3.039 8.974 1.00 70.88 102 LYS A N 1
ATOM 819 C CA . LYS A 1 102 ? 13.596 -3.393 9.629 1.00 70.88 102 LYS A CA 1
ATOM 820 C C . LYS A 1 102 ? 14.578 -2.227 9.629 1.00 70.88 102 LYS A C 1
ATOM 822 O O . LYS A 1 102 ? 15.183 -1.960 10.652 1.00 70.88 102 LYS A O 1
ATOM 827 N N . LYS A 1 103 ? 14.700 -1.498 8.515 1.00 69.00 103 LYS A N 1
ATOM 828 C CA . LYS A 1 103 ? 15.570 -0.316 8.439 1.00 69.00 103 LYS A CA 1
ATOM 829 C C . LYS A 1 103 ? 15.097 0.822 9.350 1.00 69.00 103 LYS A C 1
ATOM 831 O O . LYS A 1 103 ? 15.922 1.510 9.933 1.00 69.00 103 LYS A O 1
ATOM 836 N N . ALA A 1 104 ? 13.787 1.039 9.460 1.00 68.19 104 ALA A N 1
ATOM 837 C CA . ALA A 1 104 ? 13.238 2.081 10.324 1.00 68.19 104 ALA A CA 1
ATOM 838 C C . ALA A 1 104 ? 13.382 1.743 11.820 1.00 68.19 104 ALA A C 1
ATOM 840 O O . ALA A 1 104 ? 13.590 2.655 12.621 1.00 68.19 104 ALA A O 1
ATOM 841 N N . PHE A 1 105 ? 13.321 0.459 12.186 1.00 70.06 105 PHE A N 1
ATOM 842 C CA . PHE A 1 105 ? 13.230 -0.025 13.569 1.00 70.06 105 PHE A CA 1
ATOM 843 C C . PHE A 1 105 ? 14.321 -1.058 13.934 1.00 70.06 105 PHE A C 1
ATOM 845 O O . PHE A 1 105 ? 14.044 -2.040 14.613 1.00 70.06 105 PHE A O 1
ATOM 852 N N . ASN A 1 106 ? 15.572 -0.862 13.503 1.00 65.38 106 ASN A N 1
ATOM 853 C CA . ASN A 1 106 ? 16.709 -1.758 13.805 1.00 65.38 106 ASN A CA 1
ATOM 854 C C . ASN A 1 106 ? 17.447 -1.445 15.124 1.00 65.38 106 ASN A C 1
ATOM 856 O O . ASN A 1 106 ? 18.511 -2.009 15.360 1.00 65.38 106 ASN A O 1
ATOM 860 N N . GLY A 1 107 ? 16.958 -0.514 15.951 1.00 61.03 107 GLY A N 1
ATOM 861 C CA . GLY A 1 107 ? 17.621 -0.103 17.202 1.00 61.03 107 GLY A CA 1
ATOM 862 C C . GLY A 1 107 ? 18.951 0.650 17.028 1.00 61.03 107 GLY A C 1
ATOM 863 O O . GLY A 1 107 ? 19.439 1.240 17.985 1.00 61.03 107 GLY A O 1
ATOM 864 N N . GLN A 1 108 ? 19.508 0.697 15.815 1.00 56.38 108 GLN A N 1
ATOM 865 C CA . GLN A 1 108 ? 20.719 1.444 15.495 1.00 56.38 108 GLN A CA 1
ATOM 866 C C . GLN A 1 108 ? 20.337 2.892 15.185 1.00 56.38 108 GLN A C 1
ATOM 868 O O . GLN A 1 108 ? 19.756 3.207 14.147 1.00 56.38 108 GLN A O 1
ATOM 873 N N . THR A 1 109 ? 20.608 3.785 16.132 1.00 51.62 109 THR A N 1
ATOM 874 C CA . THR A 1 109 ? 20.525 5.233 15.933 1.00 51.62 109 THR A CA 1
ATOM 875 C C . THR A 1 109 ? 21.787 5.700 15.221 1.00 51.62 109 THR A C 1
ATOM 877 O O . THR A 1 109 ? 22.668 6.298 15.837 1.00 51.62 109 THR A O 1
ATOM 880 N N . ASP A 1 110 ? 21.898 5.419 13.925 1.00 48.44 110 ASP A N 1
ATOM 881 C CA . ASP A 1 110 ? 22.888 6.120 13.114 1.00 48.44 110 ASP A CA 1
ATOM 882 C C . ASP A 1 110 ? 22.513 7.606 13.155 1.00 48.44 110 ASP A C 1
ATOM 884 O O . ASP A 1 110 ? 21.407 7.991 12.770 1.00 48.44 110 ASP A O 1
ATOM 888 N N . GLY A 1 111 ? 23.412 8.440 13.685 1.00 48.75 111 GLY A N 1
ATOM 889 C CA . GLY A 1 111 ? 23.190 9.859 13.999 1.00 48.75 111 GLY A CA 1
ATOM 890 C C . GLY A 1 111 ? 22.801 10.761 12.818 1.00 48.75 111 GLY A C 1
ATOM 891 O O . GLY A 1 111 ? 22.686 11.971 12.984 1.00 48.75 111 GLY A O 1
ATOM 892 N N . ALA A 1 112 ? 22.558 10.202 11.632 1.00 49.25 112 ALA A N 1
ATOM 893 C CA . ALA A 1 112 ? 22.045 10.897 10.466 1.00 49.25 112 ALA A CA 1
ATOM 894 C C . ALA A 1 112 ? 20.650 10.361 10.087 1.00 49.25 112 ALA A C 1
ATOM 896 O O . ALA A 1 112 ? 20.512 9.296 9.490 1.00 49.25 112 ALA A O 1
ATOM 897 N N . LYS A 1 113 ? 19.629 11.190 10.357 1.00 51.53 113 LYS A N 1
ATOM 898 C CA . LYS A 1 113 ? 18.196 11.040 10.011 1.00 51.53 113 LYS A CA 1
ATOM 899 C C . LYS A 1 113 ? 17.377 10.136 10.937 1.00 51.53 113 LYS A C 1
ATOM 901 O O . LYS A 1 113 ? 16.735 9.175 10.525 1.00 51.53 113 LYS A O 1
ATOM 906 N N . THR A 1 114 ? 17.281 10.585 12.181 1.00 49.88 114 THR A N 1
ATOM 907 C CA . THR A 1 114 ? 16.317 10.161 13.208 1.00 49.88 114 THR A CA 1
ATOM 908 C C . THR A 1 114 ? 14.847 10.486 12.889 1.00 49.88 114 THR A C 1
ATOM 910 O O . THR A 1 114 ? 13.972 10.056 13.635 1.00 49.88 114 THR A O 1
ATOM 913 N N . ASN A 1 115 ? 14.545 11.183 11.784 1.00 53.41 115 ASN A N 1
ATOM 914 C CA . ASN A 1 115 ? 13.198 11.659 11.453 1.00 53.41 115 ASN A CA 1
ATOM 915 C C . ASN A 1 115 ? 12.596 10.913 10.245 1.00 53.41 115 ASN A C 1
ATOM 917 O O . ASN A 1 115 ? 12.556 11.412 9.120 1.00 53.41 115 ASN A O 1
ATOM 921 N N . SER A 1 116 ? 12.212 9.656 10.462 1.00 68.50 116 SER A N 1
ATOM 922 C CA . SER A 1 116 ? 11.377 8.902 9.521 1.00 68.50 116 SER A CA 1
ATOM 923 C C . SER A 1 116 ? 9.927 9.044 9.964 1.00 68.50 116 SER A C 1
ATOM 925 O O . SER A 1 116 ? 9.645 8.772 11.129 1.00 68.50 116 SER A O 1
ATOM 927 N N . TYR A 1 117 ? 9.013 9.384 9.050 1.00 76.25 117 TYR A N 1
ATOM 928 C CA . TYR A 1 117 ? 7.568 9.476 9.324 1.00 76.25 117 TYR A CA 1
ATOM 929 C C . TYR A 1 117 ? 7.020 8.236 10.059 1.00 76.25 117 TYR A C 1
ATOM 931 O O . TYR A 1 117 ? 6.128 8.339 10.890 1.00 76.25 117 TYR A O 1
ATOM 939 N N . LEU A 1 118 ? 7.603 7.051 9.821 1.00 78.31 118 LEU A N 1
ATOM 940 C CA . LEU A 1 118 ? 7.234 5.821 10.528 1.00 78.31 118 LEU A CA 1
ATOM 941 C C . LEU A 1 118 ? 7.546 5.876 12.029 1.00 78.31 118 LEU A C 1
ATOM 943 O O . LEU A 1 118 ? 6.790 5.325 12.820 1.00 78.31 118 LEU A O 1
ATOM 947 N N . ARG A 1 119 ? 8.655 6.513 12.428 1.00 74.50 119 ARG A N 1
ATOM 948 C CA . ARG A 1 119 ? 9.005 6.708 13.844 1.00 74.50 119 ARG A CA 1
ATOM 949 C C . ARG A 1 119 ? 8.131 7.775 14.487 1.00 74.50 119 ARG A C 1
ATOM 951 O O . ARG A 1 119 ? 7.727 7.594 15.627 1.00 74.50 119 ARG A O 1
ATOM 958 N N . GLU A 1 120 ? 7.828 8.839 13.750 1.00 79.25 120 GLU A N 1
ATOM 959 C CA . GLU A 1 120 ? 6.914 9.891 14.200 1.00 79.25 120 GLU A CA 1
ATOM 960 C C . GLU A 1 120 ? 5.518 9.319 14.485 1.00 79.25 120 GLU A C 1
ATOM 962 O O . GLU A 1 120 ? 5.017 9.450 15.599 1.00 79.25 120 GLU A O 1
ATOM 967 N N . TYR A 1 121 ? 4.941 8.571 13.539 1.00 80.50 121 TYR A N 1
ATOM 968 C CA . TYR A 1 121 ? 3.641 7.926 13.740 1.00 80.50 121 TYR A CA 1
ATOM 969 C C . TYR A 1 121 ? 3.668 6.827 14.799 1.00 80.50 121 TYR A C 1
ATOM 971 O O . TYR A 1 121 ? 2.726 6.719 15.577 1.00 80.50 121 TYR A O 1
ATOM 979 N N . ALA A 1 122 ? 4.744 6.037 14.885 1.00 75.75 122 ALA A N 1
ATOM 980 C CA . ALA A 1 122 ? 4.882 5.061 15.965 1.00 75.75 122 ALA A CA 1
ATOM 981 C C . ALA A 1 122 ? 4.911 5.737 17.347 1.00 75.75 122 ALA A C 1
ATOM 983 O O . ALA A 1 122 ? 4.377 5.182 18.303 1.00 75.75 122 ALA A O 1
ATOM 984 N N . GLY A 1 123 ? 5.469 6.950 17.438 1.00 70.81 123 GLY A N 1
ATOM 985 C CA . GLY A 1 123 ? 5.528 7.736 18.667 1.00 70.81 123 GLY A CA 1
ATOM 986 C C . GLY A 1 123 ? 4.160 8.084 19.261 1.00 70.81 123 GLY A C 1
ATOM 987 O O . GLY A 1 123 ? 4.051 8.204 20.479 1.00 70.81 123 GLY A O 1
ATOM 988 N N . ILE A 1 124 ? 3.104 8.157 18.441 1.00 75.31 124 ILE A N 1
ATOM 989 C CA . ILE A 1 124 ? 1.717 8.362 18.904 1.00 75.31 124 ILE A CA 1
ATOM 990 C C . ILE A 1 124 ? 1.317 7.260 19.898 1.00 75.31 124 ILE A C 1
ATOM 992 O O . ILE A 1 124 ? 0.674 7.521 20.919 1.00 75.31 124 ILE A O 1
ATOM 996 N N . ASN A 1 125 ? 1.776 6.033 19.646 1.00 68.50 125 ASN A N 1
ATOM 997 C CA . ASN A 1 125 ? 1.443 4.872 20.460 1.00 68.50 125 ASN A CA 1
ATOM 998 C C . ASN A 1 125 ? 2.253 4.791 21.764 1.00 68.50 125 ASN A C 1
ATOM 1000 O O . ASN A 1 125 ? 1.888 4.015 22.645 1.00 68.50 125 ASN A O 1
ATOM 1004 N N . ASN A 1 126 ? 3.313 5.594 21.938 1.00 69.75 126 ASN A N 1
ATOM 1005 C CA . ASN A 1 126 ? 4.160 5.541 23.138 1.00 69.75 126 ASN A CA 1
ATOM 1006 C C . ASN A 1 126 ? 3.352 5.789 24.418 1.00 69.75 126 ASN A C 1
ATOM 1008 O O . ASN A 1 126 ? 3.533 5.090 25.410 1.00 69.75 126 ASN A O 1
ATOM 1012 N N . SER A 1 127 ? 2.380 6.704 24.362 1.00 66.12 127 SER A N 1
ATOM 1013 C CA . SER A 1 127 ? 1.495 7.003 25.494 1.00 66.12 127 SER A CA 1
ATOM 1014 C C . SER A 1 127 ? 0.647 5.807 25.960 1.00 66.12 127 SER A C 1
ATOM 1016 O O . SER A 1 127 ? 0.236 5.767 27.119 1.00 66.12 127 SER A O 1
ATOM 1018 N N . PHE A 1 128 ? 0.402 4.820 25.089 1.00 62.62 128 PHE A N 1
ATOM 1019 C CA . PHE A 1 128 ? -0.288 3.570 25.425 1.00 62.62 128 PHE A CA 1
ATOM 1020 C C . PHE A 1 128 ? 0.670 2.506 25.974 1.00 62.62 128 PHE A C 1
ATOM 1022 O O . PHE A 1 128 ? 0.276 1.709 26.825 1.00 62.62 128 PHE A O 1
ATOM 1029 N N . ILE A 1 129 ? 1.928 2.510 25.521 1.00 63.00 129 ILE A N 1
ATOM 1030 C CA . ILE A 1 129 ? 2.982 1.600 25.997 1.00 63.00 129 ILE A CA 1
ATOM 1031 C C . ILE A 1 129 ? 3.394 1.966 27.430 1.00 63.00 129 ILE A C 1
ATOM 1033 O O . ILE A 1 129 ? 3.478 1.086 28.287 1.00 63.00 129 ILE A O 1
ATOM 1037 N N . ASP A 1 130 ? 3.554 3.260 27.717 1.00 59.19 130 ASP A N 1
ATOM 1038 C CA . ASP A 1 130 ? 3.948 3.766 29.040 1.00 59.19 130 ASP A CA 1
ATOM 1039 C C . ASP A 1 130 ? 2.877 3.523 30.120 1.00 59.19 130 ASP A C 1
ATOM 1041 O O . ASP A 1 130 ? 3.172 3.529 31.314 1.00 59.19 130 ASP A O 1
ATOM 1045 N N . ARG A 1 131 ? 1.626 3.255 29.715 1.00 55.28 131 ARG A N 1
ATOM 1046 C CA . ARG A 1 131 ? 0.491 2.956 30.609 1.00 55.28 131 ARG A CA 1
ATOM 1047 C C . ARG A 1 131 ? 0.401 1.486 31.052 1.00 55.28 131 ARG A C 1
ATOM 1049 O O . ARG A 1 131 ? -0.641 1.073 31.553 1.00 55.28 131 ARG A O 1
ATOM 1056 N N . THR A 1 132 ? 1.462 0.690 30.880 1.00 51.84 132 THR A N 1
ATOM 1057 C CA . THR A 1 132 ? 1.570 -0.698 31.392 1.00 51.84 132 THR A CA 1
ATOM 1058 C C . THR A 1 132 ? 0.526 -1.698 30.863 1.00 51.84 132 THR A C 1
ATOM 1060 O O . THR A 1 132 ? 0.402 -2.798 31.399 1.00 51.84 132 THR A O 1
ATOM 1063 N N . VAL A 1 133 ? -0.201 -1.373 29.787 1.00 54.00 133 VAL A N 1
ATOM 1064 C CA . VAL A 1 133 ? -1.240 -2.258 29.217 1.00 54.00 133 VAL A CA 1
ATOM 1065 C C . VAL A 1 133 ? -0.632 -3.405 28.396 1.00 54.00 133 VAL A C 1
ATOM 1067 O O . VAL A 1 133 ? -1.226 -4.474 28.277 1.00 54.00 133 VAL A O 1
ATOM 1070 N N . LEU A 1 134 ? 0.579 -3.228 27.859 1.00 50.22 134 LEU A N 1
ATOM 1071 C CA . LEU A 1 134 ? 1.214 -4.191 26.960 1.00 50.22 134 LEU A CA 1
ATOM 1072 C C . LEU A 1 134 ? 2.379 -4.908 27.652 1.00 50.22 134 LEU A C 1
ATOM 1074 O O . LEU A 1 134 ? 3.413 -4.310 27.943 1.00 50.22 134 LEU A O 1
ATOM 1078 N N . LYS A 1 135 ? 2.233 -6.218 27.885 1.00 51.44 135 LYS A N 1
ATOM 1079 C CA . LYS A 1 135 ? 3.350 -7.079 28.297 1.00 51.44 135 LYS A CA 1
ATOM 1080 C C . LYS A 1 135 ? 4.256 -7.313 27.090 1.00 51.44 135 LYS A C 1
ATOM 1082 O O . LYS A 1 135 ? 3.861 -7.990 26.145 1.00 51.44 135 LYS A O 1
ATOM 1087 N N . THR A 1 136 ? 5.463 -6.761 27.111 1.00 49.38 136 THR A N 1
ATOM 1088 C CA . THR A 1 136 ? 6.470 -7.024 26.079 1.00 49.38 136 THR A CA 1
ATOM 1089 C C . THR A 1 136 ? 7.281 -8.267 26.445 1.00 49.38 136 THR A C 1
ATOM 1091 O O . THR A 1 136 ? 7.668 -8.458 27.597 1.00 49.38 136 THR A O 1
ATOM 1094 N N . VAL A 1 137 ? 7.537 -9.131 25.461 1.00 50.75 137 VAL A N 1
ATOM 1095 C CA . VAL A 1 137 ? 8.470 -10.259 25.588 1.00 50.75 137 VAL A CA 1
ATOM 1096 C C . VAL A 1 137 ? 9.606 -10.027 24.589 1.00 50.75 137 VAL A C 1
ATOM 1098 O O . VAL A 1 137 ? 9.326 -9.867 23.397 1.00 50.75 137 VAL A O 1
ATOM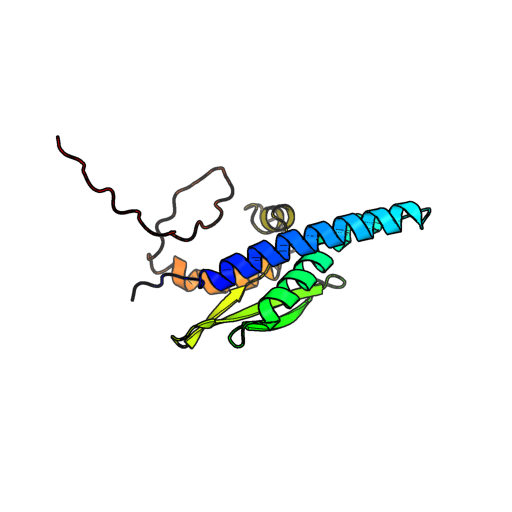 1101 N N . PRO A 1 138 ? 10.875 -9.971 25.032 1.00 44.44 138 PRO A N 1
ATOM 1102 C CA . PRO A 1 138 ? 12.012 -9.847 24.128 1.00 44.44 138 PRO A CA 1
ATOM 1103 C C . PRO A 1 138 ? 12.053 -11.020 23.142 1.00 44.44 138 PRO A C 1
ATOM 1105 O O . PRO A 1 138 ? 11.955 -12.178 23.541 1.00 44.44 138 PRO A O 1
ATOM 1108 N N . SER A 1 139 ? 12.211 -10.727 21.853 1.00 47.97 139 SER A N 1
ATOM 1109 C CA . SER A 1 139 ? 12.319 -11.726 20.788 1.00 47.97 139 SER A CA 1
ATOM 1110 C C . SER A 1 139 ? 13.391 -11.286 19.795 1.00 47.97 139 SER A C 1
ATOM 1112 O O . SER A 1 139 ? 13.389 -10.143 19.343 1.00 47.97 139 SER A O 1
ATOM 1114 N N . GLU A 1 140 ? 14.287 -12.200 19.415 1.00 43.94 140 GLU A N 1
ATOM 1115 C CA . GLU A 1 140 ? 15.289 -11.972 18.357 1.00 43.94 140 GLU A CA 1
ATOM 1116 C C . GLU A 1 140 ? 14.677 -11.939 16.943 1.00 43.94 140 GLU A C 1
ATOM 1118 O O . GLU A 1 140 ? 15.352 -11.667 15.948 1.00 43.94 140 GLU A O 1
ATOM 1123 N N . LYS A 1 141 ? 13.374 -12.206 16.829 1.00 38.88 141 LYS A N 1
ATOM 1124 C CA . LYS A 1 141 ? 12.605 -12.074 15.593 1.00 38.88 141 LYS A CA 1
ATOM 1125 C C . LYS A 1 141 ? 11.825 -10.770 15.654 1.00 38.88 141 LYS A C 1
ATOM 1127 O O . LYS A 1 141 ? 11.251 -10.456 16.692 1.00 38.88 141 LYS A O 1
ATOM 1132 N N . VAL A 1 142 ? 11.754 -10.048 14.529 1.00 41.47 142 VAL A N 1
ATOM 1133 C CA . VAL A 1 142 ? 10.798 -8.940 14.364 1.00 41.47 142 VAL A CA 1
ATOM 1134 C C . VAL A 1 142 ? 9.426 -9.476 14.750 1.00 41.47 142 VAL A C 1
ATOM 1136 O O . VAL A 1 142 ? 8.878 -10.319 14.042 1.00 41.47 142 VAL A O 1
ATOM 1139 N N . VAL A 1 143 ? 8.921 -9.034 15.898 1.00 39.09 143 VAL A N 1
ATOM 1140 C CA . VAL A 1 143 ? 7.595 -9.405 16.370 1.00 39.09 143 VAL A CA 1
ATOM 1141 C C . VAL A 1 143 ? 6.618 -8.632 15.501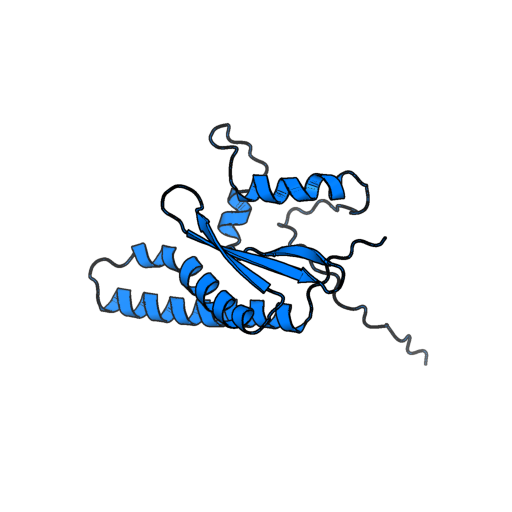 1.00 39.09 143 VAL A C 1
ATOM 1143 O O . VAL A 1 143 ? 6.464 -7.419 15.628 1.00 39.09 143 VAL A O 1
ATOM 1146 N N . GLN A 1 144 ? 6.013 -9.337 14.551 1.00 38.84 144 GLN A N 1
ATOM 1147 C CA . GLN A 1 144 ? 4.728 -8.931 14.016 1.00 38.84 144 GLN A CA 1
ATOM 1148 C C . GLN A 1 144 ? 3.759 -8.957 15.197 1.00 38.84 144 GLN A C 1
ATOM 1150 O O . GLN A 1 144 ? 3.688 -9.963 15.899 1.00 38.84 144 GLN A O 1
ATOM 1155 N N . LEU A 1 145 ? 3.067 -7.846 15.453 1.00 39.28 145 LEU A N 1
ATOM 1156 C CA . LEU A 1 145 ? 1.941 -7.849 16.377 1.00 39.28 145 LEU A CA 1
ATOM 1157 C C . LEU A 1 145 ? 0.898 -8.799 15.785 1.00 39.28 145 LEU A C 1
ATOM 1159 O O . LEU A 1 145 ? 0.198 -8.453 14.833 1.00 39.28 145 LEU A O 1
ATOM 1163 N N . GLU A 1 146 ? 0.865 -10.029 16.285 1.00 31.70 146 GLU A N 1
ATOM 1164 C CA . GLU A 1 146 ? -0.262 -10.915 16.062 1.00 31.70 146 GLU A CA 1
ATOM 1165 C C . GLU A 1 146 ? -1.435 -10.323 16.836 1.00 31.70 146 GLU A C 1
ATOM 1167 O O . GLU A 1 146 ? -1.407 -10.203 18.062 1.00 31.70 146 GLU A O 1
ATOM 1172 N N . LEU A 1 147 ? -2.449 -9.888 16.089 1.00 33.56 147 LEU A N 1
ATOM 1173 C CA . LEU A 1 147 ? -3.762 -9.603 16.645 1.00 33.56 147 LEU A CA 1
ATOM 1174 C C . LEU A 1 147 ? -4.228 -10.892 17.339 1.00 33.56 147 LEU A C 1
ATOM 1176 O O . LEU A 1 147 ? -4.160 -11.945 16.698 1.00 33.56 147 LEU A O 1
ATOM 1180 N N . PRO A 1 148 ? -4.673 -10.859 18.608 1.00 32.84 148 PRO A N 1
ATOM 1181 C CA . PRO A 1 148 ? -5.229 -12.040 19.250 1.00 32.84 148 PRO A CA 1
ATOM 1182 C C . PRO A 1 148 ? -6.477 -12.482 18.476 1.00 32.84 148 PRO A C 1
ATOM 1184 O O . PRO A 1 148 ? -7.574 -11.957 18.646 1.00 32.84 148 PRO A O 1
ATOM 1187 N N . GLY A 1 149 ? -6.284 -13.440 17.572 1.00 37.00 149 GLY A N 1
ATOM 1188 C CA . GLY A 1 149 ? -7.345 -14.144 16.883 1.00 37.00 149 GLY A CA 1
ATOM 1189 C C . GLY A 1 149 ? -7.985 -15.124 17.853 1.00 37.00 149 GLY A C 1
ATOM 1190 O O . GLY A 1 149 ? -7.297 -15.976 18.405 1.00 37.00 149 GLY A O 1
ATOM 1191 N N . PHE A 1 150 ? -9.289 -14.943 18.062 1.00 39.78 150 PHE A N 1
ATOM 1192 C CA . PHE A 1 150 ? -10.267 -15.889 18.599 1.00 39.78 150 PHE A CA 1
ATOM 1193 C C . PHE A 1 150 ? -9.694 -17.142 19.272 1.00 39.78 150 PHE A C 1
ATOM 1195 O O . PHE A 1 150 ? -9.270 -18.094 18.612 1.00 39.78 150 PHE A O 1
ATOM 1202 N N . GLY A 1 151 ? -9.800 -17.178 20.603 1.00 35.38 151 GLY A N 1
ATOM 1203 C CA . GLY A 1 151 ? -9.724 -18.426 21.345 1.00 35.38 151 GLY A CA 1
ATOM 1204 C C . GLY A 1 151 ? -10.719 -19.422 20.754 1.00 35.38 151 GLY A C 1
ATOM 1205 O O . GLY A 1 151 ? -11.930 -19.224 20.818 1.00 35.38 151 GLY A O 1
ATOM 1206 N N . ARG A 1 152 ? -10.204 -20.503 20.167 1.00 34.31 152 ARG A N 1
ATOM 1207 C CA . ARG A 1 152 ? -10.966 -21.744 20.119 1.00 34.31 152 ARG A CA 1
ATOM 1208 C C . ARG A 1 152 ? -11.095 -22.193 21.566 1.00 34.31 152 ARG A C 1
ATOM 1210 O O . ARG A 1 152 ? -10.084 -22.462 22.211 1.00 34.31 152 ARG A O 1
ATOM 1217 N N . GLU A 1 153 ? -12.321 -22.233 22.072 1.00 34.19 153 GLU A N 1
ATOM 1218 C CA . GLU A 1 153 ? -12.624 -22.976 23.288 1.00 34.19 153 GLU A CA 1
ATOM 1219 C C . GLU A 1 153 ? -12.112 -24.405 23.095 1.00 34.19 153 GLU A C 1
ATOM 1221 O O . GLU A 1 153 ? -12.630 -25.172 22.279 1.00 34.19 153 GLU A O 1
ATOM 1226 N N . ASN A 1 154 ? -11.055 -24.753 23.825 1.00 34.66 154 ASN A N 1
ATOM 1227 C CA . ASN A 1 154 ? -10.698 -26.142 24.035 1.00 34.66 154 ASN A CA 1
ATOM 1228 C C . ASN A 1 154 ? -11.828 -26.747 24.866 1.00 34.66 154 ASN A C 1
ATOM 1230 O O . ASN A 1 154 ? -11.873 -26.577 26.082 1.00 34.66 154 ASN A O 1
ATOM 1234 N N . LYS A 1 155 ? -12.762 -27.431 24.206 1.00 36.28 155 LYS A N 1
ATOM 1235 C CA . LYS A 1 155 ? -13.604 -28.402 24.895 1.00 36.28 155 LYS A CA 1
ATOM 1236 C C . LYS A 1 155 ? -12.688 -29.534 25.339 1.00 36.28 155 LYS A C 1
ATOM 1238 O O . LYS A 1 155 ? -12.164 -30.265 24.500 1.00 36.28 155 LYS A O 1
ATOM 1243 N N . GLU A 1 156 ? -12.479 -29.649 26.645 1.00 35.50 156 GLU A N 1
ATOM 1244 C CA . GLU A 1 156 ? -12.013 -30.891 27.249 1.00 35.50 156 GLU A CA 1
ATOM 1245 C C . GLU A 1 156 ? -12.976 -32.001 26.819 1.00 35.50 156 GLU A C 1
ATOM 1247 O O . GLU A 1 156 ? -14.175 -31.952 27.099 1.00 35.50 156 GLU A O 1
ATOM 1252 N N . ILE A 1 157 ? -12.461 -32.976 26.074 1.00 37.56 157 ILE A N 1
ATOM 1253 C CA . ILE A 1 157 ? -13.164 -34.230 25.835 1.00 37.56 157 ILE A CA 1
ATOM 1254 C C . ILE A 1 157 ? -12.619 -35.199 26.874 1.00 37.56 157 ILE A C 1
ATOM 1256 O O . ILE A 1 157 ? -11.547 -35.775 26.698 1.00 37.56 157 ILE A O 1
ATOM 1260 N N . THR A 1 158 ? -13.353 -35.334 27.972 1.00 36.53 158 THR A N 1
ATOM 1261 C CA . THR A 1 158 ? -13.174 -36.419 28.932 1.00 36.53 158 THR A CA 1
ATOM 1262 C C . THR A 1 158 ? -13.967 -37.621 28.436 1.00 36.53 158 THR A C 1
ATOM 1264 O O . THR A 1 158 ? -15.195 -37.566 28.433 1.00 36.53 158 THR A O 1
ATOM 1267 N N . HIS A 1 159 ? -13.275 -38.693 28.052 1.00 40.75 159 HIS A N 1
ATOM 1268 C CA . HIS A 1 159 ? -13.761 -40.071 28.145 1.00 40.75 159 HIS A CA 1
ATOM 1269 C C . HIS A 1 159 ? -12.587 -40.994 28.454 1.00 40.75 159 HIS A C 1
ATOM 1271 O O . HIS A 1 159 ? -11.580 -40.922 27.716 1.00 40.75 159 HIS A O 1
#